Protein AF-A0A355DBC4-F1 (afdb_monomer_lite)

Foldseek 3Di:
DVVLCVVLNAAAAPLVPDQKDKWFFADDDQFKTWTSYASWDADDDNQWTWWAWKDFPFFIWTFPGWHDDDVHIIITTTDGPDGDDDGGGIIMHGTDVVVVVVSVVVVVVVVVVVVVCCVVVVPPPPDDDDDDD

Sequence (133 aa):
MSAVLEAHGRTGFVGREHDEAEAEVLFVDDEMVVLDRTPFYAESGGQVGDTGSITSDTGRVRVVDTTLALDGLHCHRIEVVDGTIEVGQQVRAVIDGDRRSSIMRNHTGTHILHWALRQVLGEHVKQQGSWVG

Secondary structure (DSSP, 8-state):
-HHHHHHH-S-EE-TTT-SEEEEEEEEE-SSEEEESEESPPPPBTTBPPP-EEEE-SSEEEEEEEEEEETTTEEEEEEEEEEE---TT-EEEEEE-HHHHHHHHHHHHHHHHHHHHHHHHHHTT---------

pLDDT: mean 77.89, std 19.19, range [35.03, 97.38]

Radius of gyration: 20.44 Å; chains: 1; bounding box: 49×47×52 Å

Structure (mmCIF, N/CA/C/O backbone):
data_AF-A0A355DBC4-F1
#
_entry.id   AF-A0A355DBC4-F1
#
loop_
_atom_site.group_PDB
_atom_site.id
_atom_site.type_symbol
_atom_site.label_atom_id
_atom_site.label_alt_id
_atom_site.label_comp_id
_atom_site.label_asym_id
_atom_site.label_entity_id
_atom_site.label_seq_id
_atom_site.pdbx_PDB_ins_code
_atom_site.Cartn_x
_atom_site.Cartn_y
_atom_site.Cartn_z
_atom_site.occupancy
_atom_site.B_iso_or_equiv
_atom_site.auth_seq_id
_atom_site.auth_comp_id
_atom_site.auth_asym_id
_atom_site.auth_atom_id
_atom_site.pdbx_PDB_model_num
ATOM 1 N N . MET A 1 1 ? -5.277 13.120 5.354 1.00 69.62 1 MET A N 1
ATOM 2 C CA . MET A 1 1 ? -3.887 12.694 5.063 1.00 69.62 1 MET A CA 1
ATOM 3 C C . MET A 1 1 ? -2.824 13.516 5.796 1.00 69.62 1 MET A C 1
ATOM 5 O O . MET A 1 1 ? -1.961 12.891 6.388 1.00 69.62 1 MET A O 1
ATOM 9 N N . SER A 1 2 ? -2.873 14.858 5.859 1.00 73.44 2 SER A N 1
ATOM 10 C CA . SER A 1 2 ? -1.866 15.636 6.623 1.00 73.44 2 SER A CA 1
ATOM 11 C C . SER A 1 2 ? -1.764 15.232 8.102 1.00 73.44 2 SER A C 1
ATOM 13 O O . SER A 1 2 ? -0.664 15.025 8.595 1.00 73.44 2 SER A O 1
ATOM 15 N N . ALA A 1 3 ? -2.899 14.982 8.767 1.00 74.81 3 ALA A N 1
ATOM 16 C CA . ALA A 1 3 ? -2.922 14.476 10.145 1.00 74.81 3 ALA A CA 1
ATOM 17 C C . ALA A 1 3 ? -2.260 13.090 10.307 1.00 74.81 3 ALA A C 1
ATOM 19 O O . ALA A 1 3 ? -1.684 12.802 11.349 1.00 74.81 3 ALA A O 1
ATOM 20 N N . VAL A 1 4 ? -2.310 12.241 9.271 1.00 75.94 4 VAL A N 1
ATOM 21 C CA . VAL A 1 4 ? -1.668 10.914 9.281 1.00 75.94 4 VAL A CA 1
ATOM 22 C C . VAL A 1 4 ? -0.150 11.066 9.228 1.00 75.94 4 VAL A C 1
ATOM 24 O O . VAL A 1 4 ? 0.552 10.431 10.008 1.00 75.94 4 VAL A O 1
ATOM 27 N N . LEU A 1 5 ? 0.354 11.949 8.357 1.00 75.06 5 LEU A N 1
ATOM 28 C CA . LEU A 1 5 ? 1.785 12.246 8.262 1.00 75.06 5 LEU A CA 1
ATOM 29 C C . LEU A 1 5 ? 2.326 12.845 9.567 1.00 75.06 5 LEU A C 1
ATOM 31 O O . LEU A 1 5 ? 3.417 12.487 9.994 1.00 75.06 5 LEU A O 1
ATOM 35 N N . GLU A 1 6 ? 1.575 13.739 10.211 1.00 76.12 6 GLU A N 1
ATOM 36 C CA . GLU A 1 6 ? 1.989 14.338 11.486 1.00 76.12 6 GLU A CA 1
ATOM 37 C C . GLU A 1 6 ? 1.998 13.325 12.640 1.00 76.12 6 GLU A C 1
ATOM 39 O O . GLU A 1 6 ? 2.902 13.363 13.473 1.00 76.12 6 GLU A O 1
ATOM 44 N N . ALA A 1 7 ? 1.026 12.408 12.684 1.00 76.75 7 ALA A N 1
ATOM 45 C CA . ALA A 1 7 ? 0.905 11.425 13.760 1.00 76.75 7 ALA A CA 1
ATOM 46 C C . ALA A 1 7 ? 1.860 10.228 13.610 1.00 76.75 7 ALA A C 1
ATOM 48 O O . ALA A 1 7 ? 2.409 9.757 14.605 1.00 76.75 7 ALA A O 1
ATOM 49 N N . HIS A 1 8 ? 2.067 9.738 12.384 1.00 81.00 8 HIS A N 1
ATOM 50 C CA . HIS A 1 8 ? 2.793 8.487 12.122 1.00 81.00 8 HIS A CA 1
ATOM 51 C C . HIS A 1 8 ? 4.093 8.675 11.331 1.00 81.00 8 HIS A C 1
ATOM 53 O O . HIS A 1 8 ? 4.902 7.752 11.241 1.00 81.00 8 HIS A O 1
ATOM 59 N N . GLY A 1 9 ? 4.334 9.864 10.778 1.00 83.81 9 GLY A N 1
ATOM 60 C CA . GLY A 1 9 ? 5.477 10.113 9.909 1.00 83.81 9 GLY A CA 1
ATOM 61 C C . GLY A 1 9 ? 5.318 9.487 8.521 1.00 83.81 9 GLY A C 1
ATOM 62 O O . GLY A 1 9 ? 4.214 9.250 8.031 1.00 83.81 9 GLY A O 1
ATOM 63 N N . ARG A 1 10 ? 6.451 9.273 7.843 1.00 87.50 10 ARG A N 1
ATOM 64 C CA . ARG A 1 10 ? 6.495 8.717 6.479 1.00 87.50 10 ARG A CA 1
ATOM 65 C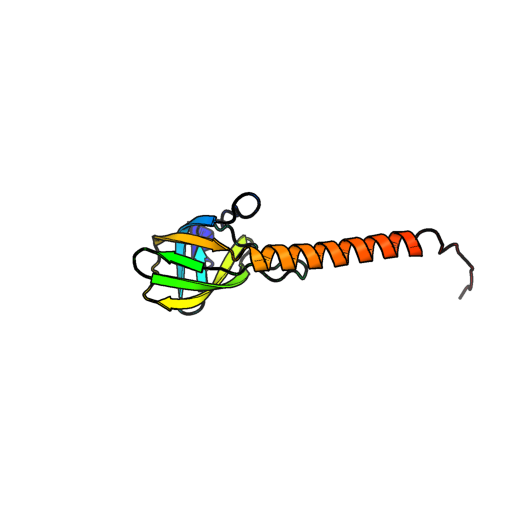 C . ARG A 1 10 ? 6.214 7.217 6.514 1.00 87.50 10 ARG A C 1
ATOM 67 O O . ARG A 1 10 ? 6.669 6.534 7.428 1.00 87.50 10 ARG A O 1
ATOM 74 N N . THR A 1 11 ? 5.573 6.696 5.470 1.00 89.44 11 THR A N 1
ATOM 75 C CA . THR A 1 11 ? 5.366 5.250 5.329 1.00 89.44 11 THR A CA 1
ATOM 76 C C . THR A 1 11 ? 6.708 4.516 5.228 1.00 89.44 11 THR A C 1
ATOM 78 O O . T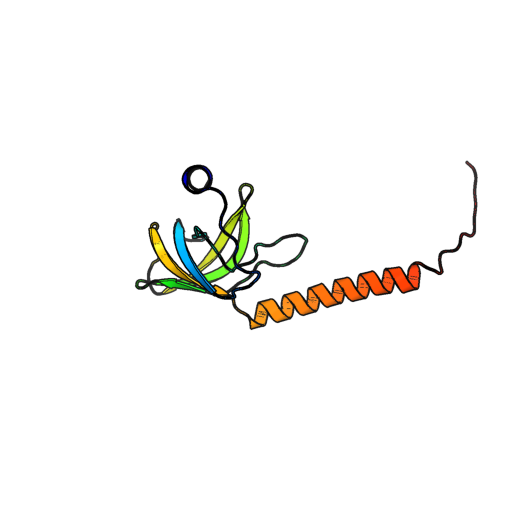HR A 1 11 ? 7.584 4.899 4.446 1.00 89.44 11 THR A O 1
ATOM 81 N N . GLY A 1 12 ? 6.866 3.428 5.982 1.00 90.38 12 GLY A N 1
ATOM 82 C CA . GLY A 1 12 ? 8.019 2.537 5.893 1.00 90.38 12 GLY A CA 1
ATOM 83 C C . GLY A 1 12 ? 7.990 1.700 4.612 1.00 90.38 12 GLY A C 1
ATOM 84 O O . GLY A 1 12 ? 7.180 0.790 4.474 1.00 90.38 12 GLY A O 1
ATOM 85 N N . PHE A 1 13 ? 8.884 1.969 3.663 1.00 91.19 13 PHE A N 1
ATOM 86 C CA . PHE A 1 13 ? 8.965 1.180 2.431 1.00 91.19 13 PHE A CA 1
ATOM 87 C C . PHE A 1 13 ? 9.868 -0.052 2.604 1.00 91.19 13 PHE A C 1
ATOM 89 O O . PHE A 1 13 ? 11.067 0.096 2.849 1.00 91.19 13 PHE A O 1
ATOM 96 N N . VAL A 1 14 ? 9.308 -1.255 2.427 1.00 91.31 14 VAL A N 1
ATOM 97 C CA . VAL A 1 14 ? 10.022 -2.550 2.552 1.00 91.31 14 VAL A CA 1
ATOM 98 C C . VAL A 1 14 ? 10.146 -3.316 1.228 1.00 91.31 14 VAL A C 1
ATOM 100 O O . VAL A 1 14 ? 10.802 -4.354 1.159 1.00 91.31 14 VAL A O 1
ATOM 103 N N . GLY A 1 15 ? 9.588 -2.765 0.147 1.00 84.81 15 GLY A N 1
ATOM 104 C CA . GLY A 1 15 ? 9.467 -3.411 -1.165 1.00 84.81 15 GLY A CA 1
ATOM 105 C C . GLY A 1 15 ? 10.764 -3.718 -1.913 1.00 84.81 15 GLY A C 1
ATOM 106 O O . GLY A 1 15 ? 10.702 -4.217 -3.032 1.00 84.81 15 GLY A O 1
ATOM 107 N N . ARG A 1 16 ? 11.935 -3.389 -1.345 1.00 81.31 16 ARG A N 1
ATOM 108 C CA . ARG A 1 16 ? 13.249 -3.727 -1.925 1.00 81.31 16 ARG A CA 1
ATOM 109 C C . ARG A 1 16 ? 13.635 -5.186 -1.700 1.00 81.31 16 ARG A C 1
ATOM 111 O O . ARG A 1 16 ? 14.368 -5.740 -2.510 1.00 81.31 16 ARG A O 1
ATOM 118 N N . GLU A 1 17 ? 13.183 -5.761 -0.591 1.00 81.19 17 GLU A N 1
ATOM 119 C CA . GLU A 1 17 ? 13.579 -7.098 -0.129 1.00 81.19 17 GLU A CA 1
ATOM 120 C C . GLU A 1 17 ? 12.376 -8.031 0.016 1.00 81.19 17 GLU A C 1
ATOM 122 O O . GLU A 1 17 ? 12.530 -9.250 -0.044 1.00 81.19 17 GLU A O 1
ATOM 127 N N . HIS A 1 18 ? 11.180 -7.462 0.185 1.00 85.88 18 HIS A N 1
ATOM 128 C CA . HIS A 1 18 ? 9.966 -8.210 0.458 1.00 85.88 18 HIS A CA 1
ATOM 129 C C . HIS A 1 18 ? 8.858 -7.853 -0.530 1.00 85.88 18 HIS A C 1
ATOM 131 O O . HIS A 1 18 ? 8.563 -6.680 -0.764 1.00 85.88 18 HIS A O 1
ATOM 137 N N . ASP A 1 19 ? 8.207 -8.887 -1.052 1.00 88.69 19 ASP A N 1
ATOM 138 C CA . ASP A 1 19 ? 7.023 -8.763 -1.906 1.00 88.69 19 ASP A CA 1
ATOM 139 C C . ASP A 1 19 ? 5.717 -8.740 -1.086 1.00 88.69 19 ASP A C 1
ATOM 141 O O . ASP A 1 19 ? 4.633 -8.466 -1.605 1.00 88.69 19 ASP A O 1
ATOM 145 N N . GLU A 1 20 ? 5.821 -8.970 0.222 1.00 93.06 20 GLU A N 1
ATOM 146 C CA . GLU A 1 20 ? 4.718 -8.910 1.171 1.00 93.06 20 GLU A CA 1
ATOM 147 C C . GLU A 1 20 ? 5.129 -8.264 2.496 1.00 93.06 20 GLU A C 1
ATOM 149 O O . GLU A 1 20 ? 6.304 -8.273 2.865 1.00 93.06 20 GLU A O 1
ATOM 154 N N . ALA A 1 21 ? 4.163 -7.700 3.220 1.00 94.56 21 ALA A N 1
ATOM 155 C CA . ALA A 1 21 ? 4.364 -7.187 4.569 1.00 94.56 21 ALA A CA 1
ATOM 156 C C . ALA A 1 21 ? 3.074 -7.249 5.394 1.00 94.56 21 ALA A C 1
ATOM 158 O O . ALA A 1 21 ? 1.987 -7.013 4.869 1.00 94.56 21 ALA A O 1
ATOM 159 N N . GLU A 1 22 ? 3.221 -7.494 6.694 1.00 96.88 22 GLU A N 1
ATOM 160 C CA . GLU A 1 22 ? 2.198 -7.157 7.688 1.00 96.88 22 GLU A CA 1
ATOM 161 C C . GLU A 1 22 ? 2.276 -5.653 7.978 1.00 96.88 22 GLU A C 1
ATOM 163 O O . GLU A 1 22 ? 3.379 -5.113 8.133 1.00 96.88 22 GLU A O 1
ATOM 168 N N . ALA A 1 23 ? 1.132 -4.979 8.020 1.00 96.50 23 ALA A N 1
ATOM 169 C CA . ALA A 1 23 ? 1.038 -3.536 8.196 1.00 96.50 23 ALA A CA 1
ATOM 170 C C . ALA A 1 23 ? -0.235 -3.135 8.950 1.00 96.50 23 ALA A C 1
ATOM 172 O O . ALA A 1 23 ? -1.221 -3.868 8.975 1.00 96.50 23 ALA A O 1
ATOM 173 N N . GLU A 1 24 ? -0.228 -1.934 9.514 1.00 96.56 24 GLU A N 1
ATOM 174 C CA . GLU A 1 24 ? -1.389 -1.309 10.139 1.00 96.56 24 GLU A CA 1
ATOM 175 C C . GLU A 1 24 ? -2.013 -0.273 9.198 1.00 96.56 24 GLU A C 1
ATOM 177 O O . GLU A 1 24 ? -1.317 0.534 8.572 1.00 96.56 24 GLU A O 1
ATOM 182 N N . VAL A 1 25 ? -3.343 -0.273 9.111 1.00 96.38 25 VAL A N 1
ATOM 183 C CA . VAL A 1 25 ? -4.100 0.706 8.326 1.00 96.38 25 VAL A CA 1
ATOM 184 C C . VAL A 1 25 ? -4.141 2.039 9.064 1.00 96.38 25 VAL A C 1
ATOM 186 O O . VAL A 1 25 ? -4.787 2.170 10.098 1.00 96.38 25 VAL A O 1
ATOM 189 N N . LEU A 1 26 ? -3.505 3.065 8.508 1.00 93.81 26 LEU A N 1
ATOM 190 C CA . LEU A 1 26 ? -3.504 4.413 9.084 1.00 93.81 26 LEU A CA 1
ATOM 191 C C . LEU A 1 26 ? -4.655 5.280 8.568 1.00 93.81 26 LEU A C 1
ATOM 193 O O . LEU A 1 26 ? -5.058 6.249 9.211 1.00 93.81 26 LEU A O 1
ATOM 197 N N . PHE A 1 27 ? -5.157 4.961 7.378 1.00 93.81 27 PHE A N 1
ATOM 198 C CA . PHE A 1 27 ? -6.270 5.654 6.747 1.00 93.81 27 PHE A CA 1
ATOM 199 C C . PHE A 1 27 ? -6.935 4.745 5.718 1.00 93.81 27 PHE A C 1
ATOM 201 O O . PHE A 1 27 ? -6.244 4.023 4.997 1.00 93.81 27 PHE A O 1
ATOM 208 N N . VAL A 1 28 ? -8.260 4.821 5.634 1.00 94.56 28 VAL A N 1
ATOM 209 C CA . VAL A 1 28 ? -9.062 4.151 4.613 1.00 94.56 28 VAL A CA 1
ATOM 210 C C . VAL A 1 28 ? -10.274 5.010 4.264 1.00 94.56 28 VAL A C 1
ATOM 212 O O . VAL A 1 28 ? -10.908 5.587 5.151 1.00 94.56 28 VAL A O 1
ATOM 215 N N . ASP A 1 29 ? -10.576 5.085 2.975 1.00 92.19 29 ASP A N 1
ATOM 216 C CA . ASP A 1 29 ? -11.852 5.536 2.427 1.00 92.19 29 ASP A CA 1
ATOM 217 C C . ASP A 1 29 ? -12.276 4.619 1.261 1.00 92.19 29 ASP A C 1
ATOM 219 O O . ASP A 1 29 ? -11.692 3.551 1.059 1.00 92.19 29 ASP A O 1
ATOM 223 N N . ASP A 1 30 ? -13.310 5.013 0.515 1.00 86.62 30 ASP A N 1
ATOM 224 C CA . ASP A 1 30 ? -13.871 4.207 -0.576 1.00 86.62 30 ASP A CA 1
ATOM 225 C C . ASP A 1 30 ? -12.897 3.999 -1.756 1.00 86.62 30 ASP A C 1
ATOM 227 O O . ASP A 1 30 ? -13.092 3.081 -2.555 1.00 86.62 30 ASP A O 1
ATOM 231 N N . GLU A 1 31 ? -11.854 4.826 -1.886 1.00 89.81 31 GLU A N 1
ATOM 232 C CA . GLU A 1 31 ? -10.929 4.810 -3.026 1.00 89.81 31 GLU A CA 1
ATOM 233 C C . GLU A 1 31 ? -9.486 4.472 -2.635 1.00 89.81 31 GLU A C 1
ATOM 235 O O . GLU A 1 31 ? -8.706 4.033 -3.488 1.00 89.81 31 GLU A O 1
ATOM 240 N N . MET A 1 32 ? -9.093 4.692 -1.378 1.00 93.19 32 MET A N 1
ATOM 241 C CA . MET A 1 32 ? -7.693 4.707 -0.977 1.00 93.19 32 MET A CA 1
ATOM 242 C C . MET A 1 32 ? -7.436 4.115 0.409 1.00 93.19 32 MET A C 1
ATOM 244 O O . MET A 1 32 ? -8.176 4.328 1.364 1.00 93.19 32 MET A O 1
ATOM 248 N N . VAL A 1 33 ? -6.292 3.438 0.532 1.00 95.12 33 VAL A N 1
ATOM 249 C CA . VAL A 1 33 ? -5.736 2.946 1.797 1.00 95.12 33 VAL A CA 1
ATOM 250 C C . VAL A 1 33 ? -4.311 3.467 1.988 1.00 95.12 33 VAL A C 1
ATOM 252 O O . VAL A 1 33 ? -3.488 3.442 1.067 1.00 95.12 33 VAL A O 1
ATOM 255 N N . VAL A 1 34 ? -3.985 3.903 3.206 1.00 95.25 34 VAL A N 1
ATOM 256 C CA . VAL A 1 34 ? -2.618 4.246 3.634 1.00 95.25 34 VAL A CA 1
ATOM 257 C C . VAL A 1 34 ? -2.213 3.325 4.774 1.00 95.25 34 VAL A C 1
ATOM 259 O O . VAL A 1 34 ? -2.972 3.130 5.722 1.00 95.25 34 VAL A O 1
ATOM 262 N N . LEU A 1 35 ? -1.001 2.786 4.679 1.00 96.38 35 LEU A N 1
ATOM 263 C CA . LEU A 1 35 ? -0.423 1.860 5.649 1.00 96.38 35 LEU A CA 1
ATOM 264 C C . LEU A 1 35 ? 0.775 2.499 6.364 1.00 96.38 35 LEU A C 1
ATOM 266 O O . LEU A 1 35 ? 1.413 3.407 5.816 1.00 96.38 35 LEU A O 1
ATOM 270 N N . ASP A 1 36 ? 1.111 2.004 7.557 1.00 95.12 36 ASP A N 1
ATOM 271 C CA . ASP A 1 36 ? 2.332 2.389 8.282 1.00 95.12 36 ASP A CA 1
ATOM 272 C C . ASP A 1 36 ? 3.596 1.946 7.533 1.00 95.12 36 ASP A C 1
ATOM 274 O O . ASP A 1 36 ? 4.597 2.667 7.490 1.00 95.12 36 ASP A O 1
ATOM 278 N N . ARG A 1 37 ? 3.526 0.789 6.870 1.00 94.94 37 ARG A N 1
ATOM 279 C CA . ARG A 1 37 ? 4.559 0.246 5.993 1.00 94.94 37 ARG A CA 1
ATOM 280 C C . ARG A 1 37 ? 3.962 -0.460 4.790 1.00 94.94 37 ARG A C 1
ATOM 282 O O . ARG A 1 37 ? 2.832 -0.930 4.823 1.00 94.94 37 ARG A O 1
ATOM 289 N N . THR A 1 38 ? 4.733 -0.547 3.712 1.00 95.62 38 THR A N 1
ATOM 290 C CA . THR A 1 38 ? 4.253 -1.165 2.476 1.00 95.62 38 THR A CA 1
ATOM 291 C C . THR A 1 38 ? 5.374 -1.795 1.647 1.00 95.62 38 THR A C 1
ATOM 293 O O . THR A 1 38 ? 6.470 -1.222 1.554 1.00 95.62 38 THR A O 1
ATOM 296 N N . PRO A 1 39 ? 5.129 -2.964 1.021 1.00 92.88 39 PRO A N 1
ATOM 297 C CA . PRO A 1 39 ? 6.002 -3.494 -0.011 1.00 92.88 39 PRO A CA 1
ATOM 298 C C . PRO A 1 39 ? 5.758 -2.820 -1.369 1.00 92.88 39 PRO A C 1
ATOM 300 O O . PRO A 1 39 ? 6.586 -2.978 -2.256 1.00 92.88 39 PRO A O 1
ATOM 303 N N . PHE A 1 40 ? 4.663 -2.079 -1.564 1.00 91.69 40 PHE A N 1
ATOM 304 C CA . PHE A 1 40 ? 4.287 -1.500 -2.855 1.00 91.69 40 PHE A CA 1
ATOM 305 C C . PHE A 1 40 ? 5.158 -0.290 -3.206 1.00 91.69 40 PHE A C 1
ATOM 307 O O . PHE A 1 40 ? 5.265 0.661 -2.431 1.00 91.69 40 PHE A O 1
ATOM 314 N N . TYR A 1 41 ? 5.780 -0.308 -4.383 1.00 88.56 41 TYR A N 1
ATOM 315 C CA . TYR A 1 41 ? 6.507 0.833 -4.917 1.00 88.56 41 TYR A CA 1
ATOM 316 C C . TYR A 1 41 ? 5.507 1.856 -5.445 1.00 88.56 41 TYR A C 1
ATOM 318 O O . TYR A 1 41 ? 4.652 1.539 -6.275 1.00 88.56 41 TYR A O 1
ATOM 326 N N . ALA A 1 42 ? 5.625 3.088 -4.967 1.00 86.25 42 ALA A N 1
ATOM 327 C CA . ALA A 1 42 ? 4.841 4.197 -5.478 1.00 86.25 42 ALA A CA 1
ATOM 328 C C . ALA A 1 42 ? 5.399 4.712 -6.810 1.00 86.25 42 ALA A C 1
ATOM 330 O O . ALA A 1 42 ? 6.616 4.810 -6.976 1.00 86.25 42 ALA A O 1
ATOM 331 N N . GLU A 1 43 ? 4.510 5.085 -7.732 1.00 79.12 43 GLU A N 1
ATOM 332 C CA . GLU A 1 43 ? 4.876 5.670 -9.021 1.00 79.12 43 GLU A CA 1
ATOM 333 C C . GLU A 1 43 ? 5.889 6.814 -8.863 1.00 79.12 43 GLU A C 1
ATOM 335 O O . GLU A 1 43 ? 5.707 7.751 -8.081 1.00 79.12 43 GLU A O 1
ATOM 340 N N . SER A 1 44 ? 6.976 6.728 -9.630 1.00 68.62 44 SER A N 1
ATOM 341 C CA . SER A 1 44 ? 8.023 7.745 -9.682 1.00 68.62 44 SER A CA 1
ATOM 342 C C . SER A 1 44 ? 8.807 7.637 -10.989 1.00 68.62 44 SER A C 1
ATOM 344 O O . SER A 1 44 ? 9.068 6.541 -11.485 1.00 68.62 44 SER A O 1
ATOM 346 N N . GLY A 1 45 ? 9.175 8.778 -11.581 1.00 58.38 45 GLY A N 1
ATOM 347 C CA . GLY A 1 45 ? 10.072 8.826 -12.745 1.00 58.38 45 GLY A CA 1
ATOM 348 C C . GLY A 1 45 ? 9.551 8.142 -14.021 1.00 58.38 45 GLY A C 1
ATOM 349 O O . GLY A 1 45 ? 10.362 7.717 -14.843 1.00 58.38 45 GLY A O 1
ATOM 350 N N . GLY A 1 46 ? 8.228 8.025 -14.194 1.00 57.03 46 GLY A N 1
ATOM 351 C CA . GLY A 1 46 ? 7.595 7.357 -15.342 1.00 57.03 46 GLY A CA 1
ATOM 352 C C . GLY A 1 46 ? 7.393 5.844 -15.176 1.00 57.03 46 GLY A C 1
ATOM 353 O O . GLY A 1 46 ? 7.046 5.168 -16.145 1.00 57.03 46 GLY A O 1
ATOM 354 N N . GLN A 1 47 ? 7.620 5.302 -13.976 1.00 62.97 47 GLN A N 1
ATOM 355 C CA . GLN A 1 47 ? 7.303 3.919 -13.627 1.00 62.97 47 GLN A CA 1
ATOM 356 C C . GLN A 1 47 ? 5.932 3.845 -12.949 1.00 62.97 47 GLN A C 1
ATOM 358 O O . GLN A 1 47 ? 5.734 4.469 -11.914 1.00 62.97 47 GLN A O 1
ATOM 363 N N . VAL A 1 48 ? 5.024 3.038 -13.502 1.00 75.75 48 VAL A N 1
ATOM 364 C CA . VAL A 1 48 ? 3.700 2.770 -12.916 1.00 75.75 48 VAL A CA 1
ATOM 365 C C . VAL A 1 48 ? 3.861 2.104 -11.547 1.00 75.75 48 VAL A C 1
ATOM 367 O O . VAL A 1 48 ? 4.687 1.197 -11.406 1.00 75.75 48 VAL A O 1
ATOM 370 N N . GLY A 1 49 ? 3.076 2.551 -10.564 1.00 83.50 49 GLY A N 1
ATOM 371 C CA . GLY A 1 49 ? 3.077 2.005 -9.212 1.00 83.50 49 GLY A CA 1
ATOM 372 C C . GLY A 1 49 ? 2.694 0.527 -9.169 1.00 83.50 49 GLY A C 1
ATOM 373 O O . GLY A 1 49 ? 2.046 -0.008 -10.077 1.00 83.50 49 GLY A O 1
ATOM 374 N N . ASP A 1 50 ? 3.110 -0.153 -8.104 1.00 87.62 50 ASP A N 1
ATOM 375 C CA . ASP A 1 50 ? 2.767 -1.559 -7.934 1.00 87.62 50 ASP A CA 1
ATOM 376 C C . ASP A 1 50 ? 1.276 -1.760 -7.670 1.00 87.62 50 ASP A C 1
ATOM 378 O O . ASP A 1 50 ? 0.579 -0.916 -7.098 1.00 87.62 50 ASP A O 1
ATOM 382 N N . THR A 1 51 ? 0.813 -2.946 -8.052 1.00 90.19 51 THR A N 1
ATOM 383 C CA . THR A 1 51 ? -0.538 -3.445 -7.793 1.00 90.19 51 THR A CA 1
ATOM 384 C C . THR A 1 51 ? -0.485 -4.781 -7.093 1.00 90.19 51 THR A C 1
ATOM 386 O O . THR A 1 51 ? 0.573 -5.398 -7.030 1.00 90.19 51 THR A O 1
ATOM 389 N N . GLY A 1 52 ? -1.610 -5.226 -6.544 1.00 93.31 52 GLY A N 1
ATOM 390 C CA . GLY A 1 52 ? -1.646 -6.413 -5.696 1.00 93.31 52 GLY A CA 1
ATOM 391 C C . GLY A 1 52 ? -2.904 -6.460 -4.845 1.00 93.31 52 GLY A C 1
ATOM 392 O O . GLY A 1 52 ? -3.979 -6.051 -5.288 1.00 93.31 52 GLY A O 1
ATOM 393 N N . SER A 1 53 ? -2.789 -6.951 -3.617 1.00 95.38 53 SER A N 1
ATOM 394 C CA . SER A 1 53 ? -3.913 -7.022 -2.684 1.00 95.38 53 SER A CA 1
ATOM 395 C C . SER A 1 53 ? -3.517 -6.706 -1.252 1.00 95.38 53 SER A C 1
ATOM 397 O O . SER A 1 53 ? -2.405 -7.009 -0.825 1.00 95.38 53 SER A O 1
ATOM 399 N N . ILE A 1 54 ? -4.472 -6.156 -0.509 1.00 96.94 54 ILE A N 1
ATOM 400 C CA . ILE A 1 54 ? -4.404 -5.972 0.938 1.00 96.94 54 ILE A CA 1
ATOM 401 C C . ILE A 1 54 ? -5.543 -6.801 1.534 1.00 96.94 54 ILE A C 1
ATOM 403 O O . ILE A 1 54 ? -6.685 -6.711 1.077 1.00 96.94 54 ILE A O 1
ATOM 407 N N . THR A 1 55 ? -5.219 -7.657 2.500 1.00 96.75 55 THR A N 1
ATOM 408 C CA . THR A 1 55 ? -6.174 -8.588 3.116 1.00 96.75 55 THR A CA 1
ATOM 409 C C . THR A 1 55 ? -6.141 -8.436 4.629 1.00 96.75 55 THR A C 1
ATOM 411 O O . THR A 1 55 ? -5.062 -8.410 5.214 1.00 96.75 55 THR A O 1
ATOM 414 N N . SER A 1 56 ? -7.312 -8.356 5.247 1.00 95.12 56 SER A N 1
ATOM 415 C CA . SER A 1 56 ? -7.516 -8.432 6.691 1.00 95.12 56 SER A CA 1
ATOM 416 C C . SER A 1 56 ? -8.380 -9.646 7.038 1.00 95.12 56 SER A C 1
ATOM 418 O O . SER A 1 56 ? -8.875 -10.349 6.155 1.00 95.12 56 SER A O 1
ATOM 420 N N . ASP A 1 57 ? -8.624 -9.861 8.329 1.00 92.06 57 ASP A N 1
ATOM 421 C CA . ASP A 1 57 ? -9.582 -10.869 8.798 1.00 92.06 57 ASP A CA 1
ATOM 422 C C . ASP A 1 57 ? -11.038 -10.557 8.401 1.00 92.06 57 ASP A C 1
ATOM 424 O O . ASP A 1 57 ? -11.887 -11.448 8.409 1.00 92.06 57 ASP A O 1
ATOM 428 N N . THR A 1 58 ? -11.348 -9.298 8.072 1.00 93.44 58 THR A N 1
ATOM 429 C CA . THR A 1 58 ? -12.718 -8.818 7.811 1.00 93.44 58 THR A CA 1
ATOM 430 C C . THR A 1 58 ? -12.969 -8.433 6.361 1.00 93.44 58 THR A C 1
ATOM 432 O O . THR A 1 58 ? -14.114 -8.162 6.001 1.00 93.44 58 THR A O 1
ATOM 435 N N . GLY A 1 59 ? -11.933 -8.377 5.526 1.00 93.62 59 GLY A N 1
ATOM 436 C CA . GLY A 1 59 ? -12.084 -7.915 4.159 1.00 93.62 59 GLY A CA 1
ATOM 437 C C . GLY A 1 59 ? -10.836 -8.044 3.306 1.00 93.62 59 GLY A C 1
ATOM 438 O O . GLY A 1 59 ? -9.727 -8.329 3.758 1.00 93.62 59 GLY A O 1
ATOM 439 N N . ARG A 1 60 ? -11.038 -7.820 2.015 1.00 94.88 60 ARG A N 1
ATOM 440 C CA . ARG A 1 60 ? -10.006 -7.864 0.994 1.00 94.88 60 ARG A CA 1
ATOM 441 C C . ARG A 1 60 ? -10.244 -6.770 -0.027 1.00 94.88 60 ARG A C 1
ATOM 443 O O . ARG A 1 60 ? -11.329 -6.643 -0.594 1.00 94.88 60 ARG A O 1
ATOM 450 N N . VAL A 1 61 ? -9.177 -6.050 -0.337 1.00 95.56 61 VAL A N 1
ATOM 451 C CA . VAL A 1 61 ? -9.166 -5.032 -1.386 1.00 95.56 61 VAL A CA 1
ATOM 452 C C . VAL A 1 61 ? -8.056 -5.327 -2.389 1.00 95.56 61 VAL A C 1
ATOM 454 O O . VAL A 1 61 ? -6.999 -5.875 -2.054 1.00 95.56 61 VAL A O 1
ATOM 457 N N . ARG A 1 62 ? -8.302 -4.986 -3.651 1.00 95.00 62 ARG A N 1
ATOM 458 C CA . ARG A 1 62 ? -7.303 -5.029 -4.718 1.00 95.00 62 ARG A CA 1
ATOM 459 C C . ARG A 1 62 ? -6.654 -3.661 -4.813 1.00 95.00 62 ARG A C 1
ATOM 461 O O . ARG A 1 62 ? -7.359 -2.679 -4.982 1.00 95.00 62 ARG A O 1
ATOM 468 N N . VAL A 1 63 ? -5.329 -3.603 -4.765 1.00 94.94 63 VAL A N 1
ATOM 469 C CA . VAL A 1 63 ? -4.576 -2.379 -5.054 1.00 94.94 63 VAL A CA 1
ATOM 470 C C . VAL A 1 63 ? -4.422 -2.275 -6.563 1.00 94.94 63 VAL A C 1
ATOM 472 O O . VAL A 1 63 ? -3.795 -3.143 -7.172 1.00 94.94 63 VAL A O 1
ATOM 475 N N . VAL A 1 64 ? -5.001 -1.240 -7.165 1.00 91.44 64 VAL A N 1
ATOM 476 C CA . VAL A 1 64 ? -4.950 -0.996 -8.617 1.00 91.44 64 VAL A CA 1
ATOM 477 C C . VAL A 1 64 ? -3.864 -0.007 -9.017 1.00 91.44 64 VAL A C 1
ATOM 479 O O . VAL A 1 64 ? -3.504 0.053 -10.194 1.00 91.44 64 VAL A O 1
ATOM 482 N N . ASP A 1 65 ? -3.337 0.746 -8.052 1.00 89.69 65 ASP A N 1
ATOM 483 C CA . ASP A 1 65 ? -2.243 1.690 -8.249 1.00 89.69 65 ASP A CA 1
ATOM 484 C C . ASP A 1 65 ? -1.643 2.126 -6.908 1.00 89.69 65 ASP A C 1
ATOM 486 O O . ASP A 1 65 ? -2.354 2.166 -5.901 1.00 89.69 65 ASP A O 1
ATOM 490 N N . THR A 1 66 ? -0.367 2.507 -6.904 1.00 91.44 66 THR A N 1
ATOM 491 C CA . THR A 1 66 ? 0.312 3.033 -5.713 1.00 91.44 66 THR A CA 1
ATOM 492 C C . THR A 1 66 ? 1.020 4.338 -6.055 1.00 91.44 66 THR A C 1
ATOM 494 O O . THR A 1 66 ? 1.860 4.374 -6.950 1.00 91.44 66 THR A O 1
ATOM 497 N N . THR A 1 67 ? 0.727 5.413 -5.324 1.00 89.69 67 THR A N 1
ATOM 498 C CA . THR A 1 67 ? 1.306 6.749 -5.547 1.00 89.69 67 THR A CA 1
ATOM 499 C C . THR A 1 67 ? 1.923 7.323 -4.273 1.00 89.69 67 THR A C 1
ATOM 501 O O . THR A 1 67 ? 1.671 6.847 -3.167 1.00 89.69 67 THR A O 1
ATOM 504 N N . LEU A 1 68 ? 2.777 8.336 -4.425 1.00 88.56 68 LEU A N 1
ATOM 505 C CA . LEU A 1 68 ? 3.362 9.082 -3.311 1.00 88.56 68 LEU A CA 1
ATOM 506 C C . LEU A 1 68 ? 2.594 10.390 -3.111 1.00 88.56 68 LEU A C 1
ATOM 508 O O . LEU A 1 68 ? 2.533 11.220 -4.016 1.00 88.56 68 LEU A O 1
ATOM 512 N N . ALA A 1 69 ? 2.061 10.596 -1.909 1.00 82.06 69 ALA A N 1
ATOM 513 C CA . ALA A 1 69 ? 1.477 11.863 -1.480 1.00 82.06 69 ALA A CA 1
ATOM 514 C C . ALA A 1 69 ? 2.294 12.488 -0.340 1.00 82.06 69 ALA A C 1
ATOM 516 O O . ALA A 1 69 ? 3.030 11.795 0.367 1.00 82.06 69 ALA A O 1
ATOM 517 N N . LEU A 1 70 ? 2.136 13.806 -0.161 1.00 71.12 70 LEU A N 1
ATOM 518 C CA . LEU A 1 70 ? 2.604 14.584 0.999 1.00 71.12 70 LEU A CA 1
ATOM 519 C C . LEU A 1 70 ? 3.997 14.162 1.514 1.00 71.12 70 LEU A C 1
ATOM 521 O O . LEU A 1 70 ? 4.135 13.672 2.631 1.00 71.12 70 LEU A O 1
ATOM 525 N N . ASP A 1 71 ? 5.024 14.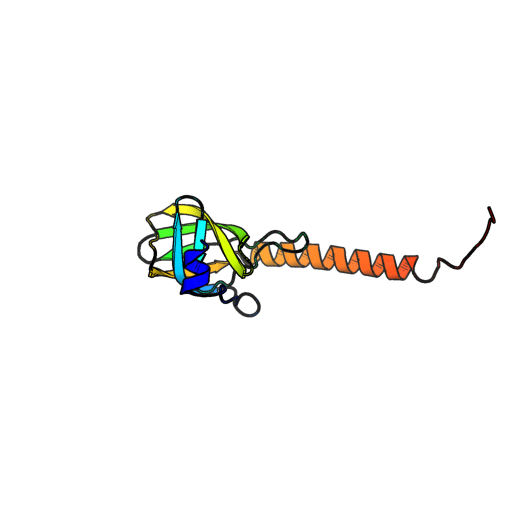314 0.675 1.00 73.56 71 ASP A N 1
ATOM 526 C CA . ASP A 1 71 ? 6.437 14.080 1.012 1.00 73.56 71 ASP A CA 1
ATOM 527 C C . ASP A 1 71 ? 6.789 12.699 1.611 1.00 73.56 71 ASP A C 1
ATOM 529 O O . ASP A 1 71 ? 7.839 12.541 2.243 1.00 73.56 71 ASP A O 1
ATOM 533 N N . GLY A 1 72 ? 6.005 11.643 1.367 1.00 79.56 72 GLY A N 1
ATOM 534 C CA . GLY A 1 72 ? 6.426 10.275 1.714 1.00 79.56 72 GLY A CA 1
ATOM 535 C C . GLY A 1 72 ? 5.341 9.286 2.121 1.00 79.56 72 GLY A C 1
ATOM 536 O O . GLY A 1 72 ? 5.688 8.185 2.550 1.00 79.56 72 GLY A O 1
ATOM 537 N N . LEU A 1 73 ? 4.061 9.643 2.015 1.00 88.06 73 LEU A N 1
ATOM 538 C CA . LEU A 1 73 ? 2.971 8.698 2.243 1.00 88.06 73 LEU A CA 1
ATOM 539 C C . LEU A 1 73 ? 2.723 7.867 0.989 1.00 88.06 73 LEU A C 1
ATOM 541 O O . LEU A 1 73 ? 2.466 8.418 -0.082 1.00 88.06 73 LEU A O 1
ATOM 545 N N . HIS A 1 74 ? 2.770 6.545 1.136 1.00 93.06 74 HIS A N 1
ATOM 546 C CA . HIS A 1 74 ? 2.363 5.641 0.066 1.00 93.06 74 HIS A CA 1
ATOM 547 C C . HIS A 1 74 ? 0.850 5.462 0.107 1.00 93.06 74 HIS A C 1
ATOM 549 O O . HIS A 1 74 ? 0.271 5.076 1.123 1.00 93.06 74 HIS A O 1
ATOM 555 N N . CYS A 1 75 ? 0.231 5.767 -1.020 1.00 93.12 75 CYS A N 1
ATOM 556 C CA . CYS A 1 75 ? -1.203 5.835 -1.194 1.00 93.12 75 CYS A CA 1
ATOM 557 C C . CYS A 1 75 ? -1.616 4.725 -2.143 1.00 93.12 75 CYS A C 1
ATOM 559 O O . CYS A 1 75 ? -1.218 4.730 -3.306 1.00 93.12 75 CYS A O 1
ATOM 561 N N . HIS A 1 76 ? -2.391 3.772 -1.642 1.00 95.06 76 HIS A N 1
ATOM 562 C CA . HIS A 1 76 ? -2.818 2.607 -2.403 1.00 95.06 76 HIS A CA 1
ATOM 563 C C . HIS A 1 76 ? -4.233 2.880 -2.882 1.00 95.06 76 HIS A C 1
ATOM 565 O O . HIS A 1 76 ? -5.152 2.925 -2.068 1.00 95.06 76 HIS A O 1
ATOM 571 N N . ARG A 1 77 ? -4.413 3.091 -4.184 1.00 93.56 77 ARG A N 1
ATOM 572 C CA . ARG A 1 77 ? -5.748 3.170 -4.776 1.00 93.56 77 ARG A CA 1
ATOM 573 C C . ARG A 1 77 ? -6.323 1.765 -4.847 1.00 93.56 77 ARG A C 1
ATOM 575 O O . ARG A 1 77 ? -5.645 0.853 -5.334 1.00 93.56 77 ARG A O 1
ATOM 582 N N . ILE A 1 78 ? -7.549 1.594 -4.372 1.00 94.50 78 ILE A N 1
ATOM 583 C CA . ILE A 1 78 ? -8.139 0.279 -4.151 1.00 94.50 78 ILE A CA 1
ATOM 584 C C . ILE A 1 78 ? -9.478 0.075 -4.855 1.00 94.50 78 ILE A C 1
ATOM 586 O O . ILE A 1 78 ? -10.211 1.010 -5.148 1.00 94.50 78 ILE A O 1
ATOM 590 N N . GLU A 1 79 ? -9.794 -1.195 -5.088 1.00 93.38 79 GLU A N 1
ATOM 591 C CA . GLU A 1 79 ? -11.137 -1.687 -5.373 1.00 93.38 79 GLU A CA 1
ATOM 592 C C . GLU A 1 79 ? -11.515 -2.701 -4.292 1.00 93.38 79 GLU A C 1
ATOM 594 O O . GLU A 1 79 ? -10.771 -3.659 -4.042 1.00 93.38 79 GLU A O 1
ATOM 599 N N . VAL A 1 80 ? -12.674 -2.522 -3.659 1.00 93.50 80 VAL A N 1
ATOM 600 C CA . VAL A 1 80 ? -13.183 -3.488 -2.680 1.00 93.50 80 VAL A CA 1
ATOM 601 C C . VAL A 1 80 ? -13.545 -4.788 -3.394 1.00 93.50 80 VAL A C 1
ATOM 603 O O . VAL A 1 80 ? -14.297 -4.787 -4.369 1.00 93.50 80 VAL A O 1
ATOM 606 N N . VAL A 1 81 ? -12.984 -5.903 -2.924 1.00 91.88 81 VAL A N 1
ATOM 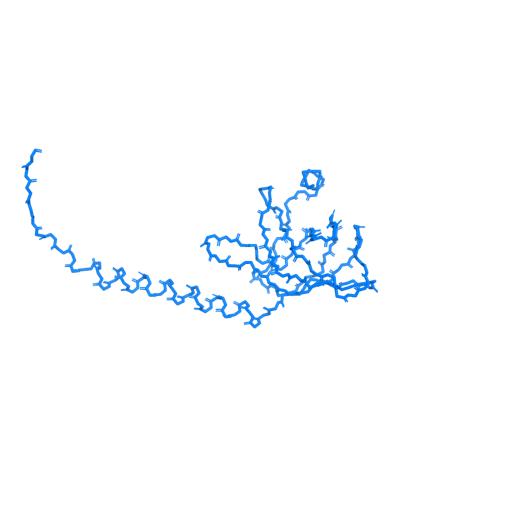607 C CA . VAL A 1 81 ? -13.288 -7.238 -3.455 1.00 91.88 81 VAL A CA 1
ATOM 608 C C . VAL A 1 81 ? -14.341 -7.912 -2.588 1.00 91.88 81 VAL A C 1
ATOM 610 O O . VAL A 1 81 ? -15.303 -8.457 -3.122 1.00 91.88 81 VAL A O 1
ATOM 613 N N . ASP A 1 82 ? -14.146 -7.883 -1.271 1.00 90.94 82 ASP A N 1
ATOM 614 C CA . ASP A 1 82 ? -15.070 -8.447 -0.290 1.00 90.94 82 ASP A CA 1
ATOM 615 C C . ASP A 1 82 ? -14.839 -7.818 1.090 1.00 90.94 82 ASP A C 1
ATOM 617 O O . ASP A 1 82 ? -13.717 -7.422 1.412 1.00 90.94 82 ASP A O 1
ATOM 621 N N . GLY A 1 83 ? -15.888 -7.753 1.908 1.00 92.56 83 GLY A N 1
ATOM 622 C CA . GLY A 1 83 ? -15.809 -7.250 3.279 1.00 92.56 83 GLY A CA 1
ATOM 623 C C . GLY A 1 83 ? -15.363 -5.787 3.402 1.00 92.56 83 GLY A C 1
ATOM 624 O O . GLY A 1 83 ? -15.555 -4.978 2.493 1.00 92.56 83 GLY A O 1
ATOM 625 N N . THR A 1 84 ? -14.791 -5.442 4.555 1.00 91.94 84 THR A N 1
ATOM 626 C CA . THR A 1 84 ? -14.348 -4.077 4.881 1.00 91.94 84 THR A CA 1
ATOM 627 C C . THR A 1 84 ? -12.980 -4.075 5.555 1.00 91.94 84 THR A C 1
ATOM 629 O O . THR A 1 84 ? -12.591 -5.036 6.222 1.00 91.94 84 THR A O 1
ATOM 632 N N . ILE A 1 85 ? -12.250 -2.975 5.369 1.00 93.75 85 ILE A N 1
ATOM 633 C CA . ILE A 1 85 ? -10.991 -2.678 6.053 1.00 93.75 85 ILE A CA 1
ATOM 634 C C . ILE A 1 85 ? -11.193 -1.392 6.851 1.00 93.75 85 ILE A C 1
ATOM 636 O O . ILE A 1 85 ? -11.792 -0.447 6.340 1.00 93.75 85 ILE A O 1
ATOM 640 N N . GLU A 1 86 ? -10.693 -1.356 8.084 1.00 94.12 86 GLU A N 1
ATOM 641 C CA . GLU A 1 86 ? -10.851 -0.221 8.999 1.00 94.12 86 GLU A CA 1
ATOM 642 C C . GLU A 1 86 ? -9.499 0.332 9.475 1.00 94.12 86 GLU A C 1
ATOM 644 O O . GLU A 1 86 ? -8.487 -0.369 9.489 1.00 94.12 86 GLU A O 1
ATOM 649 N N . VAL A 1 87 ? -9.478 1.606 9.885 1.00 95.81 87 VAL A N 1
ATOM 650 C CA . VAL A 1 87 ? -8.289 2.232 10.491 1.00 95.81 87 VAL A CA 1
ATOM 651 C C . VAL A 1 87 ? -7.909 1.505 11.786 1.00 95.81 87 VAL A C 1
ATOM 653 O O . VAL A 1 87 ? -8.769 1.200 12.608 1.00 95.81 87 VAL A O 1
ATOM 656 N N . GLY A 1 88 ? -6.614 1.254 11.978 1.00 94.12 88 GLY A N 1
ATOM 657 C CA . GLY A 1 88 ? -6.041 0.512 13.104 1.00 94.12 88 GLY A CA 1
ATOM 658 C C . GLY A 1 88 ? -6.028 -1.007 12.911 1.00 94.12 88 GLY A C 1
ATOM 659 O O . GLY A 1 88 ? -5.501 -1.733 13.754 1.00 94.12 88 GLY A O 1
ATOM 660 N N . GLN A 1 89 ? -6.595 -1.515 11.813 1.00 94.88 89 GLN A N 1
ATOM 661 C CA . GLN A 1 89 ? -6.609 -2.944 11.535 1.00 94.88 89 GLN A CA 1
ATOM 662 C C . GLN A 1 89 ? -5.247 -3.434 11.029 1.00 94.88 89 GLN A C 1
ATOM 664 O O . GLN A 1 89 ? -4.575 -2.752 10.252 1.00 94.88 89 GLN A O 1
ATOM 669 N N . GLN A 1 90 ? -4.867 -4.645 11.445 1.00 97.38 90 GLN A N 1
ATOM 670 C CA . GLN A 1 90 ? -3.712 -5.355 10.898 1.00 97.38 90 GLN A CA 1
ATOM 671 C C . GLN A 1 90 ? -4.082 -6.014 9.569 1.00 97.38 90 GLN A C 1
ATOM 673 O O . GLN A 1 90 ? -5.122 -6.669 9.449 1.00 97.38 90 GLN A O 1
ATOM 678 N N . VAL A 1 91 ? -3.231 -5.817 8.570 1.00 97.19 91 VAL A N 1
ATOM 679 C CA . VAL A 1 91 ? -3.426 -6.298 7.207 1.00 97.19 91 VAL A CA 1
ATOM 680 C C . VAL A 1 91 ? -2.161 -6.936 6.661 1.00 97.19 91 VAL A C 1
ATOM 682 O O . VAL A 1 91 ? -1.051 -6.456 6.887 1.00 97.19 91 VAL A O 1
ATOM 685 N N . ARG A 1 92 ? -2.349 -7.943 5.811 1.00 97.25 92 ARG A N 1
ATOM 686 C CA . ARG A 1 92 ? -1.302 -8.482 4.952 1.00 97.25 92 ARG A CA 1
ATOM 687 C C . ARG A 1 92 ? -1.373 -7.831 3.575 1.00 97.25 92 ARG A C 1
ATOM 689 O O . ARG A 1 92 ? -2.335 -8.015 2.823 1.00 97.25 92 ARG A O 1
ATOM 696 N N . ALA A 1 93 ? -0.334 -7.077 3.247 1.00 96.38 93 ALA A N 1
ATOM 697 C CA . ALA A 1 93 ? -0.119 -6.399 1.979 1.00 96.38 93 ALA A CA 1
ATOM 698 C C . ALA A 1 93 ? 0.772 -7.272 1.079 1.00 96.38 93 ALA A C 1
ATOM 700 O O . ALA A 1 93 ? 1.872 -7.631 1.485 1.00 96.38 93 ALA A O 1
ATOM 701 N N . VAL A 1 94 ? 0.317 -7.617 -0.130 1.00 94.69 94 VAL A N 1
ATOM 702 C CA . VAL A 1 94 ? 1.040 -8.498 -1.070 1.00 94.69 94 VAL A CA 1
ATOM 703 C C . VAL A 1 94 ? 0.998 -7.904 -2.471 1.00 94.69 94 VAL A C 1
ATOM 705 O O . VAL A 1 94 ? -0.086 -7.625 -2.991 1.00 94.69 94 VAL A O 1
ATOM 708 N N . ILE A 1 95 ? 2.157 -7.733 -3.101 1.00 91.81 95 ILE A N 1
ATOM 709 C CA . ILE A 1 95 ? 2.239 -7.256 -4.484 1.00 91.81 95 ILE A CA 1
ATOM 710 C C . ILE A 1 95 ? 1.903 -8.367 -5.489 1.00 91.81 95 ILE A C 1
ATOM 712 O O . ILE A 1 95 ? 2.075 -9.557 -5.231 1.00 91.81 95 ILE A O 1
ATOM 716 N N . ASP A 1 96 ? 1.534 -7.968 -6.697 1.00 86.06 96 ASP A N 1
ATOM 717 C CA . ASP A 1 96 ? 1.487 -8.838 -7.866 1.00 86.06 96 ASP A CA 1
ATOM 718 C C . ASP A 1 96 ? 2.879 -8.918 -8.531 1.00 86.06 96 ASP A C 1
ATOM 720 O O . ASP A 1 96 ? 3.285 -8.052 -9.320 1.00 86.06 96 ASP A O 1
ATOM 724 N N . GLY A 1 97 ? 3.642 -9.960 -8.181 1.00 65.06 97 GLY A N 1
ATOM 725 C CA . GLY A 1 97 ? 5.026 -10.157 -8.633 1.00 65.06 97 GLY A CA 1
ATOM 726 C C . GLY A 1 97 ? 5.188 -10.364 -10.149 1.00 65.06 97 GLY A C 1
ATOM 727 O O . GLY A 1 97 ? 6.210 -9.972 -10.730 1.00 65.06 97 GLY A O 1
ATOM 728 N N . ASP A 1 98 ? 4.173 -10.899 -10.833 1.00 60.06 98 ASP A N 1
ATOM 729 C CA . ASP A 1 98 ? 4.216 -11.126 -12.286 1.00 60.06 98 ASP A CA 1
ATOM 730 C C . ASP A 1 98 ? 4.159 -9.800 -13.061 1.00 60.06 98 ASP A C 1
ATOM 732 O O . ASP A 1 98 ? 4.853 -9.608 -14.075 1.00 60.06 98 ASP A O 1
ATOM 736 N N . ARG A 1 99 ? 3.406 -8.825 -12.537 1.00 60.16 99 ARG A N 1
ATOM 737 C CA . ARG A 1 99 ? 3.370 -7.465 -13.079 1.00 60.16 99 ARG A CA 1
ATOM 738 C C . ARG A 1 99 ? 4.647 -6.692 -12.758 1.00 60.16 99 ARG A C 1
ATOM 740 O O . ARG A 1 99 ? 5.213 -6.080 -13.670 1.00 60.16 99 ARG A O 1
ATOM 747 N N . ARG A 1 100 ? 5.147 -6.760 -11.518 1.00 60.81 100 ARG A N 1
ATOM 748 C CA . ARG A 1 100 ? 6.389 -6.072 -11.116 1.00 60.81 100 ARG A CA 1
ATOM 749 C C . ARG A 1 100 ? 7.577 -6.529 -11.963 1.00 60.81 100 ARG A C 1
ATOM 751 O O . ARG A 1 100 ? 8.307 -5.700 -12.504 1.00 60.81 100 ARG A O 1
ATOM 758 N N . SER A 1 101 ? 7.723 -7.836 -12.183 1.00 54.66 101 SER A N 1
ATOM 759 C CA . SER A 1 101 ? 8.799 -8.373 -13.023 1.00 54.66 101 SER A CA 1
ATOM 760 C C . SER A 1 101 ? 8.692 -7.925 -14.492 1.00 54.66 101 SER A C 1
ATOM 762 O O . SER A 1 101 ? 9.711 -7.680 -15.139 1.00 54.66 101 SER A O 1
ATOM 764 N N . SER A 1 102 ? 7.481 -7.734 -15.023 1.00 54.78 102 SER A N 1
ATOM 765 C CA . SER A 1 102 ? 7.256 -7.211 -16.381 1.00 54.78 102 SER A CA 1
ATOM 766 C C . SER A 1 102 ? 7.565 -5.714 -16.506 1.00 54.78 102 SER A C 1
ATOM 768 O O . SER A 1 102 ? 8.185 -5.298 -17.487 1.00 54.78 102 SER A O 1
ATOM 770 N N . ILE A 1 103 ? 7.207 -4.912 -15.497 1.00 57.41 103 ILE A N 1
ATOM 771 C CA . ILE A 1 103 ? 7.528 -3.477 -15.432 1.00 57.41 103 ILE A CA 1
ATOM 772 C C . ILE A 1 103 ? 9.040 -3.274 -15.278 1.00 57.41 103 ILE A C 1
ATOM 774 O O . ILE A 1 103 ? 9.627 -2.499 -16.034 1.00 57.41 103 ILE A O 1
ATOM 778 N N . MET A 1 104 ? 9.692 -4.029 -14.386 1.00 56.47 104 MET A N 1
ATOM 779 C CA . MET A 1 104 ? 11.149 -4.005 -14.229 1.00 56.47 104 MET A CA 1
ATOM 780 C C . MET A 1 104 ? 11.862 -4.381 -15.530 1.00 56.47 104 MET A C 1
ATOM 782 O O . MET A 1 104 ? 12.785 -3.678 -15.933 1.00 56.47 104 MET A O 1
ATOM 786 N N . ARG A 1 105 ? 11.426 -5.435 -16.237 1.00 52.94 105 ARG A N 1
ATOM 787 C CA . ARG A 1 105 ? 12.021 -5.831 -17.530 1.00 52.94 105 ARG A CA 1
ATOM 788 C C . ARG A 1 105 ? 11.903 -4.732 -18.583 1.00 52.94 105 ARG A C 1
ATOM 790 O O . ARG A 1 105 ? 12.891 -4.439 -19.253 1.00 52.94 105 ARG A O 1
ATOM 797 N N . ASN A 1 106 ? 10.738 -4.097 -18.698 1.00 49.28 106 ASN A N 1
ATOM 798 C CA . ASN A 1 106 ? 10.536 -3.010 -19.653 1.00 49.28 106 ASN A CA 1
ATOM 799 C C . ASN A 1 106 ? 11.371 -1.778 -19.295 1.00 49.28 106 ASN A C 1
ATOM 801 O O . ASN A 1 106 ? 12.038 -1.246 -20.172 1.00 49.28 106 ASN A O 1
ATOM 805 N N . HIS A 1 107 ? 11.424 -1.380 -18.021 1.00 49.38 107 HIS A N 1
ATOM 806 C CA . HIS A 1 107 ? 12.241 -0.251 -17.569 1.00 49.38 107 HIS A CA 1
ATOM 807 C C . HIS A 1 107 ? 13.744 -0.509 -17.768 1.00 49.38 107 HIS A C 1
ATOM 809 O O . HIS A 1 107 ? 14.460 0.335 -18.306 1.00 49.38 107 HIS A O 1
ATOM 815 N N . THR A 1 108 ? 14.219 -1.711 -17.424 1.00 49.12 108 THR A N 1
ATOM 816 C CA . THR A 1 108 ? 15.605 -2.136 -17.687 1.00 49.12 108 THR A CA 1
ATOM 817 C C . THR A 1 108 ? 15.903 -2.137 -19.190 1.00 49.12 108 THR A C 1
ATOM 819 O O . THR A 1 108 ? 16.977 -1.709 -19.602 1.00 49.12 108 THR A O 1
ATOM 822 N N . GLY A 1 109 ? 14.938 -2.538 -20.024 1.00 47.38 109 GLY A N 1
ATOM 823 C CA . GLY A 1 109 ? 15.042 -2.500 -21.482 1.00 47.38 109 GLY A CA 1
ATOM 824 C C . GLY A 1 109 ? 15.164 -1.083 -22.045 1.00 47.38 109 GLY A C 1
ATOM 825 O O . GLY A 1 109 ? 16.045 -0.839 -22.869 1.00 47.38 109 GLY A O 1
ATOM 826 N N . THR A 1 110 ? 14.356 -0.126 -21.574 1.00 49.50 110 THR A N 1
ATOM 827 C CA . THR A 1 110 ? 14.480 1.280 -21.988 1.00 49.50 110 THR A CA 1
ATOM 828 C C . THR A 1 110 ? 15.789 1.894 -21.509 1.00 49.50 110 THR A C 1
ATOM 830 O O . THR A 1 110 ? 16.411 2.627 -22.268 1.00 49.50 110 THR A O 1
ATOM 833 N N . HIS A 1 111 ? 16.260 1.574 -20.299 1.00 46.78 111 HIS A N 1
ATOM 834 C CA . HIS A 1 111 ? 17.557 2.055 -19.806 1.00 46.78 111 HIS A CA 1
ATOM 835 C C . HIS A 1 111 ? 18.738 1.460 -20.571 1.00 46.78 111 HIS A C 1
ATOM 837 O O . HIS A 1 111 ? 19.638 2.205 -20.947 1.00 46.78 111 HIS A O 1
ATOM 843 N N . ILE A 1 112 ? 18.729 0.156 -20.869 1.00 48.53 112 ILE A N 1
ATOM 844 C CA . ILE A 1 112 ? 19.763 -0.485 -21.697 1.00 48.53 112 ILE A CA 1
ATOM 845 C C . ILE A 1 112 ? 19.730 0.077 -23.118 1.00 48.53 112 ILE A C 1
ATOM 847 O O . ILE A 1 112 ? 20.785 0.392 -23.653 1.00 48.53 112 ILE A O 1
ATOM 851 N N . LEU A 1 113 ? 18.552 0.264 -23.720 1.00 51.28 113 LEU A N 1
ATOM 852 C CA . LEU A 1 113 ? 18.420 0.872 -25.046 1.00 51.28 113 LEU A CA 1
ATOM 853 C C . LEU A 1 113 ? 18.906 2.326 -25.049 1.00 51.28 113 LEU A C 1
ATOM 855 O O . LEU A 1 113 ? 19.619 2.728 -25.961 1.00 51.28 113 LEU A O 1
ATOM 859 N N . HIS A 1 114 ? 18.562 3.113 -24.030 1.00 49.62 114 HIS A N 1
ATOM 860 C CA . HIS A 1 114 ? 18.962 4.516 -23.928 1.00 49.62 114 HIS A CA 1
ATOM 861 C C . HIS A 1 114 ? 20.465 4.661 -23.626 1.00 49.62 114 HIS A C 1
ATOM 863 O O . HIS A 1 114 ? 21.125 5.546 -24.173 1.00 49.62 114 HIS A O 1
ATOM 869 N N . TRP A 1 115 ? 21.039 3.751 -22.831 1.00 48.47 115 TRP A N 1
ATOM 870 C CA . TRP A 1 115 ? 22.481 3.648 -22.607 1.00 48.47 115 TRP A CA 1
ATOM 871 C C . TRP A 1 115 ? 23.220 3.177 -23.865 1.00 48.47 115 TRP A C 1
ATOM 873 O O . TRP A 1 115 ? 24.203 3.798 -24.258 1.00 48.47 115 TRP A O 1
ATOM 883 N N . ALA A 1 116 ? 22.713 2.155 -24.557 1.00 48.62 116 ALA A N 1
ATOM 884 C CA . ALA A 1 116 ? 23.265 1.662 -25.816 1.00 48.62 116 ALA A CA 1
ATOM 885 C C . ALA A 1 116 ? 23.182 2.720 -26.925 1.00 48.62 116 ALA A C 1
ATOM 887 O O . ALA A 1 116 ? 24.138 2.887 -27.673 1.00 48.62 116 ALA A O 1
ATOM 888 N N . LEU A 1 117 ? 22.101 3.503 -26.991 1.00 50.78 117 LEU A N 1
ATOM 889 C CA . LEU A 1 117 ? 21.993 4.658 -27.884 1.00 50.78 117 LEU A CA 1
ATOM 890 C C . LEU A 1 117 ? 23.019 5.733 -27.528 1.00 50.78 117 LEU A C 1
ATOM 892 O O . LEU A 1 117 ? 23.664 6.247 -28.431 1.00 50.78 117 LEU A O 1
ATOM 896 N N . ARG A 1 118 ? 23.244 6.039 -26.242 1.00 49.09 118 ARG A N 1
ATOM 897 C CA . ARG A 1 118 ? 24.334 6.942 -25.830 1.00 49.09 118 ARG A CA 1
ATOM 898 C C . ARG A 1 118 ? 25.726 6.390 -26.132 1.00 49.09 118 ARG A C 1
ATOM 900 O O . ARG A 1 118 ? 26.605 7.191 -26.399 1.00 49.09 118 ARG A O 1
ATOM 907 N N . GLN A 1 119 ? 25.950 5.079 -26.108 1.00 49.72 119 GLN A N 1
ATOM 908 C CA . GLN A 1 119 ? 27.242 4.480 -26.470 1.00 49.72 119 GLN A CA 1
ATOM 909 C C . GLN A 1 119 ? 27.455 4.465 -27.994 1.00 49.72 119 GLN A C 1
ATOM 911 O O . GLN A 1 119 ? 28.509 4.865 -28.474 1.00 49.72 119 GLN A O 1
ATOM 916 N N . VAL A 1 120 ? 26.430 4.104 -28.774 1.00 54.56 120 VAL A N 1
ATOM 917 C CA . VAL A 1 120 ? 26.491 4.081 -30.247 1.00 54.56 120 VAL A CA 1
ATOM 918 C C . VAL A 1 120 ? 26.536 5.500 -30.836 1.00 54.56 120 VAL A C 1
ATOM 920 O O . VAL A 1 120 ? 27.295 5.749 -31.773 1.00 54.56 120 VAL A O 1
ATOM 923 N N . LEU A 1 121 ? 25.775 6.450 -30.277 1.00 53.59 121 LEU A N 1
ATOM 924 C CA . LEU A 1 121 ? 25.755 7.858 -30.706 1.00 53.59 121 LEU A CA 1
ATOM 925 C C . LEU A 1 121 ? 26.826 8.722 -30.011 1.00 53.59 121 LEU A C 1
ATOM 927 O O . LEU A 1 121 ? 27.084 9.834 -30.464 1.00 53.59 121 LEU A O 1
ATOM 931 N N . GLY A 1 122 ? 27.449 8.252 -28.925 1.00 53.03 122 GLY A N 1
ATOM 932 C CA . GLY A 1 122 ? 28.333 9.057 -28.067 1.00 53.03 122 GLY A CA 1
ATOM 933 C C . GLY A 1 122 ? 29.818 9.045 -28.413 1.00 53.03 122 GLY A C 1
ATOM 934 O O . GLY A 1 122 ? 30.542 9.887 -27.895 1.00 53.03 122 GLY A O 1
ATOM 935 N N . GLU A 1 123 ? 30.284 8.171 -29.307 1.00 49.50 123 GLU A N 1
ATOM 936 C CA . GLU A 1 123 ? 31.684 8.193 -29.779 1.00 49.50 123 GLU A CA 1
ATOM 937 C C . GLU A 1 123 ? 31.841 8.635 -31.244 1.00 49.50 123 GLU A C 1
ATOM 939 O O . GLU A 1 123 ? 32.960 8.865 -31.703 1.00 49.50 123 GLU A O 1
ATOM 944 N N . HIS A 1 124 ? 30.735 8.853 -31.970 1.00 49.47 124 HIS A N 1
ATOM 945 C CA . HIS A 1 124 ? 30.761 9.270 -33.381 1.00 49.47 124 HIS A CA 1
ATOM 946 C C . HIS A 1 124 ? 30.297 10.705 -33.651 1.00 49.47 124 HIS A C 1
ATOM 948 O O . HIS A 1 124 ? 30.452 11.179 -34.776 1.00 49.47 124 HIS A O 1
ATOM 954 N N . VAL A 1 125 ? 29.823 11.459 -32.653 1.00 45.00 125 VAL A N 1
ATOM 955 C CA . VAL A 1 125 ? 29.602 12.906 -32.827 1.00 45.00 125 VAL A CA 1
ATOM 956 C C . VAL A 1 125 ? 30.913 13.654 -32.561 1.00 45.00 125 VAL A C 1
ATOM 958 O O . VAL A 1 125 ? 31.056 14.437 -31.626 1.00 45.00 125 VAL A O 1
ATOM 961 N N . LYS A 1 126 ? 31.909 13.402 -33.419 1.00 40.06 126 LYS A N 1
ATOM 962 C CA . LYS A 1 126 ? 32.981 14.367 -33.668 1.00 40.06 126 LYS A CA 1
ATOM 963 C C . LYS A 1 126 ? 32.414 15.480 -34.543 1.00 40.06 126 LYS A C 1
ATOM 965 O O . LYS A 1 126 ? 32.114 15.273 -35.713 1.00 40.06 126 LYS A O 1
ATOM 970 N N . GLN A 1 127 ? 32.285 16.647 -33.922 1.00 49.44 127 GLN A N 1
ATOM 971 C CA . GLN A 1 127 ? 32.502 17.981 -34.479 1.00 49.44 127 GLN A CA 1
ATOM 972 C C . GLN A 1 127 ? 32.766 18.042 -36.001 1.00 49.44 127 GLN A C 1
ATOM 974 O O . GLN A 1 127 ? 33.855 17.721 -36.475 1.00 49.44 127 GLN A O 1
ATOM 979 N N . GLN A 1 128 ? 31.797 18.579 -36.736 1.00 38.88 128 GLN A N 1
ATOM 980 C CA . GLN A 1 128 ? 32.008 19.337 -37.970 1.00 38.88 128 GLN A CA 1
ATOM 981 C C . GLN A 1 128 ? 31.237 20.652 -37.793 1.00 38.88 128 GLN A C 1
ATOM 98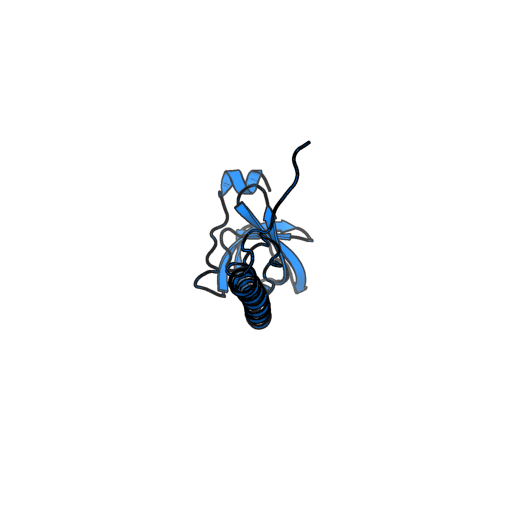3 O O . GLN A 1 128 ? 30.074 20.621 -37.398 1.00 38.88 128 GLN A O 1
ATOM 988 N N . GLY A 1 129 ? 31.948 21.779 -37.947 1.00 41.84 129 GLY A N 1
ATOM 989 C CA . GLY A 1 129 ? 31.519 23.155 -37.635 1.00 41.84 129 GLY A CA 1
ATOM 990 C C . GLY A 1 129 ? 30.290 23.635 -38.421 1.00 41.84 129 GLY A C 1
ATOM 991 O O . GLY A 1 129 ? 29.632 22.867 -39.102 1.00 41.84 129 GLY A O 1
ATOM 992 N N . SER A 1 130 ? 29.913 24.904 -38.458 1.00 45.16 130 SER A N 1
ATOM 993 C CA . SER A 1 130 ? 30.509 26.188 -38.086 1.00 45.16 130 SER A CA 1
ATOM 994 C C . SER A 1 130 ? 29.434 27.219 -38.466 1.00 45.16 130 SER A C 1
ATOM 996 O O . SER A 1 130 ? 28.861 27.052 -39.540 1.00 45.16 130 SER A O 1
ATOM 998 N N . TRP A 1 131 ? 29.169 28.257 -37.667 1.00 35.03 131 TRP A N 1
ATOM 999 C CA . TRP A 1 131 ? 29.065 29.632 -38.182 1.00 35.03 131 TRP A CA 1
ATOM 1000 C C . TRP A 1 131 ? 28.865 30.656 -37.059 1.00 35.03 131 TRP A C 1
ATOM 1002 O O . TRP A 1 131 ? 28.135 30.435 -36.098 1.00 35.03 131 TRP A O 1
ATOM 1012 N N . VAL A 1 132 ? 29.568 31.768 -37.2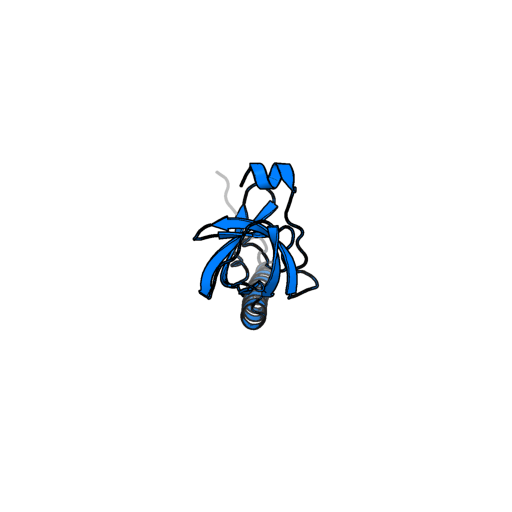33 1.00 43.44 132 VAL A N 1
ATOM 1013 C CA . VAL A 1 132 ? 29.531 33.022 -36.480 1.00 43.44 132 VAL A CA 1
ATOM 1014 C C . VAL A 1 132 ? 28.322 33.851 -36.904 1.00 43.44 132 VAL A C 1
ATOM 1016 O O . VAL A 1 132 ? 28.098 34.037 -38.094 1.00 43.44 132 VAL A O 1
ATOM 1019 N N . GLY A 1 133 ? 27.605 34.406 -35.936 1.00 40.25 133 GLY A N 1
ATOM 1020 C CA . GLY A 1 133 ? 26.698 35.538 -36.102 1.00 40.25 133 GLY A CA 1
ATOM 1021 C C . GLY A 1 133 ? 26.747 36.363 -34.835 1.00 40.25 133 GLY A C 1
ATOM 1022 O O . GLY A 1 133 ? 26.477 35.759 -33.776 1.00 40.25 133 GLY A O 1
#